Protein AF-A5L3F8-F1 (afdb_monomer)

Nearest PDB structures (foldseek):
  4pua-assembly1_A-2  TM=3.027E-01  e=3.011E+00  Streptococcus pneumoniae ATCC 700669

Structure (mmCIF, N/CA/C/O backbone):
data_AF-A5L3F8-F1
#
_entry.id   AF-A5L3F8-F1
#
loop_
_atom_site.group_PDB
_atom_site.id
_atom_site.type_symbol
_atom_site.label_atom_id
_atom_site.label_alt_id
_atom_site.label_comp_id
_atom_site.label_asym_id
_atom_site.label_entity_id
_atom_site.label_seq_id
_atom_site.pdbx_PDB_ins_code
_atom_site.Cartn_x
_atom_site.Cartn_y
_atom_site.Cartn_z
_atom_site.occupancy
_atom_site.B_iso_or_equiv
_atom_site.auth_seq_id
_atom_site.auth_comp_id
_atom_site.auth_asym_id
_atom_site.auth_atom_id
_atom_site.pdbx_PDB_model_num
ATOM 1 N N . MET A 1 1 ? 13.368 -22.269 -6.742 1.00 30.84 1 MET A N 1
ATOM 2 C CA . MET A 1 1 ? 14.386 -21.223 -6.541 1.00 30.84 1 MET A CA 1
ATOM 3 C C . MET A 1 1 ? 13.602 -19.929 -6.576 1.00 30.84 1 MET A C 1
ATOM 5 O O . MET A 1 1 ? 13.222 -19.490 -7.650 1.00 30.84 1 MET A O 1
ATOM 9 N N . ASP A 1 2 ? 13.155 -19.480 -5.406 1.00 38.16 2 ASP A N 1
ATOM 10 C CA . ASP A 1 2 ? 12.270 -18.321 -5.276 1.00 38.16 2 ASP A CA 1
ATOM 11 C C . ASP A 1 2 ? 13.132 -17.058 -5.245 1.00 38.16 2 ASP A C 1
ATOM 13 O O . ASP A 1 2 ? 13.697 -16.715 -4.211 1.00 38.16 2 ASP A O 1
ATOM 17 N N . GLU A 1 3 ? 13.271 -16.401 -6.396 1.00 33.34 3 GLU A N 1
ATOM 18 C CA . GLU A 1 3 ? 14.111 -15.208 -6.568 1.00 33.34 3 GLU A CA 1
ATOM 19 C C . GLU A 1 3 ? 13.289 -14.014 -7.078 1.00 33.34 3 GLU A C 1
ATOM 21 O O . GLU A 1 3 ? 13.680 -13.279 -7.975 1.00 33.34 3 GLU A O 1
ATOM 26 N N . TYR A 1 4 ? 12.111 -13.818 -6.487 1.00 36.59 4 TYR A N 1
ATOM 27 C CA . TYR A 1 4 ? 11.324 -12.593 -6.646 1.00 36.59 4 TYR A CA 1
ATOM 28 C C . TYR A 1 4 ? 11.075 -12.007 -5.264 1.00 36.59 4 TYR A C 1
ATOM 30 O O . TYR A 1 4 ? 9.957 -11.992 -4.748 1.00 36.59 4 TYR A O 1
ATOM 38 N N . LYS A 1 5 ? 12.175 -11.602 -4.624 1.00 38.41 5 LYS A N 1
ATOM 39 C CA . LYS A 1 5 ? 12.118 -10.726 -3.461 1.00 38.41 5 LYS A CA 1
ATOM 40 C C . LYS A 1 5 ? 11.636 -9.371 -3.980 1.00 38.41 5 LYS A C 1
ATOM 42 O O . LYS A 1 5 ? 12.117 -8.899 -5.004 1.00 38.41 5 LYS A O 1
ATOM 47 N N . TYR A 1 6 ? 10.596 -8.871 -3.336 1.00 45.62 6 TYR A N 1
ATOM 48 C CA . TYR A 1 6 ? 9.807 -7.707 -3.704 1.00 45.62 6 TYR A CA 1
ATOM 49 C C . TYR A 1 6 ? 10.674 -6.506 -4.117 1.00 45.62 6 TYR A C 1
ATOM 51 O O . TYR A 1 6 ? 11.788 -6.359 -3.621 1.00 45.62 6 TYR A O 1
ATOM 59 N N . LEU A 1 7 ? 10.142 -5.680 -5.031 1.00 49.41 7 LEU A N 1
ATOM 60 C CA . LEU A 1 7 ? 10.636 -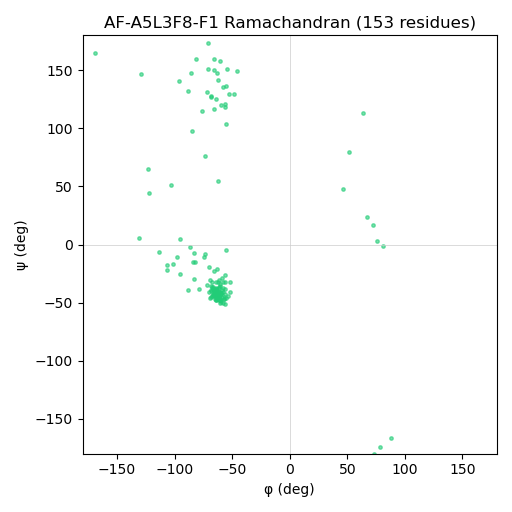4.350 -5.434 1.00 49.41 7 LEU A CA 1
ATOM 61 C C . LEU A 1 7 ? 10.599 -3.370 -4.247 1.00 49.41 7 LEU A C 1
ATOM 63 O O . LEU A 1 7 ? 9.956 -2.319 -4.295 1.00 49.41 7 LEU A O 1
ATOM 67 N N . ASP A 1 8 ? 11.236 -3.759 -3.153 1.00 55.25 8 ASP A N 1
ATOM 68 C CA . ASP A 1 8 ? 11.525 -2.889 -2.039 1.00 55.25 8 ASP A CA 1
ATOM 69 C C . ASP A 1 8 ? 12.559 -1.893 -2.557 1.00 55.25 8 ASP A C 1
ATOM 71 O O . ASP A 1 8 ? 13.573 -2.273 -3.149 1.00 55.25 8 ASP A O 1
ATOM 75 N N . ILE A 1 9 ? 12.264 -0.608 -2.389 1.00 55.66 9 ILE A N 1
ATOM 76 C CA . ILE A 1 9 ? 13.253 0.440 -2.602 1.00 55.66 9 ILE A CA 1
ATOM 77 C C . ILE A 1 9 ? 14.430 0.112 -1.691 1.00 55.66 9 ILE A C 1
ATOM 79 O O . ILE A 1 9 ? 14.266 0.016 -0.473 1.00 55.66 9 ILE A O 1
ATOM 83 N N . ASP A 1 10 ? 15.596 -0.124 -2.289 1.00 66.75 10 ASP A N 1
ATOM 84 C CA . ASP A 1 10 ? 16.787 -0.413 -1.507 1.00 66.75 10 ASP A CA 1
ATOM 85 C C . ASP A 1 10 ? 17.204 0.815 -0.682 1.00 66.75 10 ASP A C 1
ATOM 87 O O . ASP A 1 10 ? 16.811 1.953 -0.959 1.00 66.75 10 ASP A O 1
ATOM 91 N N . GLU A 1 11 ? 17.994 0.588 0.368 1.00 66.31 11 GLU A N 1
ATOM 92 C CA . GLU A 1 11 ? 18.409 1.657 1.281 1.00 66.31 11 GLU A CA 1
ATOM 93 C C . GLU A 1 11 ? 19.117 2.807 0.548 1.00 66.31 11 GLU A C 1
ATOM 95 O O . GLU A 1 11 ? 18.938 3.963 0.921 1.00 66.31 11 GLU A O 1
ATOM 100 N N . ASN A 1 12 ? 19.844 2.525 -0.539 1.00 69.69 12 ASN A N 1
ATOM 101 C CA . ASN A 1 12 ? 20.535 3.561 -1.305 1.00 69.69 12 ASN A CA 1
ATOM 102 C C . ASN A 1 12 ? 19.543 4.448 -2.063 1.00 69.69 12 ASN A C 1
ATOM 104 O O . ASN A 1 12 ? 19.706 5.664 -2.079 1.00 69.69 12 ASN A O 1
ATOM 108 N N 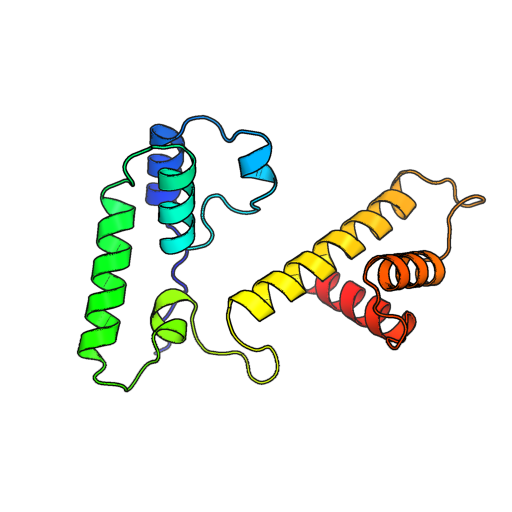. MET A 1 13 ? 18.500 3.865 -2.656 1.00 67.06 13 MET A N 1
ATOM 109 C CA . MET A 1 13 ? 17.444 4.613 -3.336 1.00 67.06 13 MET A CA 1
ATOM 110 C C . MET A 1 13 ? 16.626 5.449 -2.338 1.00 67.06 13 MET A C 1
ATOM 112 O O . MET A 1 13 ? 16.257 6.580 -2.654 1.00 67.06 13 MET A O 1
ATOM 116 N N . VAL A 1 14 ? 16.382 4.945 -1.118 1.00 67.94 14 VAL A N 1
ATOM 117 C CA . VAL A 1 14 ? 15.744 5.733 -0.045 1.00 67.94 14 VAL A CA 1
ATOM 118 C C . VAL A 1 14 ? 16.607 6.935 0.338 1.00 67.94 14 VAL A C 1
ATOM 120 O O . VAL A 1 14 ? 16.079 8.041 0.476 1.00 67.94 14 VAL A O 1
ATOM 123 N N . GLU A 1 15 ? 17.910 6.738 0.537 1.00 71.81 15 GLU A N 1
ATOM 124 C CA . GLU A 1 15 ? 18.816 7.826 0.912 1.00 71.81 15 GLU A CA 1
ATOM 125 C C . GLU A 1 15 ? 18.973 8.851 -0.217 1.00 71.81 15 GLU A C 1
ATOM 127 O O . GLU A 1 15 ? 18.832 10.046 0.033 1.00 71.81 15 GLU A O 1
ATOM 132 N N . GLU A 1 16 ? 19.128 8.413 -1.469 1.00 74.31 16 GLU A N 1
ATOM 133 C CA . GLU A 1 16 ? 19.167 9.314 -2.628 1.00 74.31 16 GLU A CA 1
ATOM 134 C C . GLU A 1 16 ? 17.865 10.118 -2.749 1.00 74.31 16 GLU A C 1
ATOM 136 O O . GLU A 1 16 ? 17.896 11.329 -2.969 1.00 74.31 16 GLU A O 1
ATOM 141 N N . LEU A 1 17 ? 16.709 9.476 -2.538 1.00 70.56 17 LEU A N 1
ATOM 142 C CA . LEU A 1 17 ? 15.424 10.167 -2.502 1.00 70.56 17 LEU A CA 1
ATOM 143 C C . LEU A 1 17 ? 15.400 11.229 -1.403 1.00 70.56 17 LEU A C 1
ATOM 145 O O . LEU A 1 17 ? 15.059 12.369 -1.704 1.00 70.56 17 LEU A O 1
ATOM 149 N N . LYS A 1 18 ? 15.789 10.895 -0.165 1.00 73.12 18 LYS A N 1
ATOM 150 C CA . LYS A 1 18 ? 15.828 11.839 0.970 1.00 73.12 18 LYS A CA 1
ATOM 151 C C . LYS A 1 18 ? 16.754 13.026 0.713 1.00 73.12 18 LYS A C 1
ATOM 153 O O . LYS A 1 18 ? 16.389 14.154 1.041 1.00 73.12 18 LYS A O 1
ATOM 158 N N . GLU A 1 19 ? 17.926 12.793 0.129 1.00 76.94 19 GLU A N 1
ATOM 159 C CA . GLU A 1 19 ? 18.849 13.862 -0.260 1.00 76.94 19 GLU A CA 1
ATOM 160 C C . GLU A 1 19 ? 18.244 14.761 -1.348 1.00 76.94 19 GLU A C 1
ATOM 162 O O . GLU A 1 19 ? 18.419 15.980 -1.310 1.00 76.94 19 GLU A O 1
ATOM 167 N N . HIS A 1 20 ? 17.488 14.180 -2.286 1.00 71.31 20 HIS A N 1
ATOM 168 C CA . HIS A 1 20 ? 16.939 14.890 -3.439 1.00 71.31 20 HIS A CA 1
ATOM 169 C C . HIS A 1 20 ? 15.685 15.726 -3.129 1.00 71.31 20 HIS A C 1
ATOM 171 O O . HIS A 1 20 ? 15.524 16.824 -3.664 1.00 71.31 20 HIS A O 1
ATOM 177 N N . ILE A 1 21 ? 14.791 15.220 -2.273 1.00 68.06 21 ILE A N 1
ATOM 178 C CA . ILE A 1 21 ? 13.524 15.882 -1.898 1.00 68.06 21 ILE A CA 1
ATOM 179 C C . ILE A 1 21 ? 13.603 16.646 -0.564 1.00 68.06 21 ILE A C 1
ATOM 181 O O . ILE A 1 21 ? 12.701 17.419 -0.242 1.00 68.06 21 ILE A O 1
ATOM 185 N N . GLY A 1 22 ? 14.676 16.461 0.212 1.00 65.62 22 GLY A N 1
ATOM 186 C CA . GLY A 1 22 ? 14.831 17.033 1.550 1.00 65.62 22 GLY A CA 1
ATOM 187 C C . GLY A 1 22 ? 14.047 16.282 2.639 1.00 65.62 22 GLY A C 1
ATOM 188 O O . GLY A 1 22 ? 13.465 15.222 2.411 1.00 65.62 22 GLY A O 1
ATOM 189 N N . TYR A 1 23 ? 14.044 16.820 3.869 1.00 54.91 23 TYR A N 1
ATOM 190 C CA . TYR A 1 23 ? 13.346 16.196 5.003 1.00 54.91 23 TYR A CA 1
ATOM 191 C C . TYR A 1 23 ? 11.849 16.012 4.708 1.00 54.91 23 TYR A C 1
ATOM 193 O O . TYR A 1 23 ? 11.203 16.958 4.248 1.00 54.91 23 TYR A O 1
ATOM 201 N N . PRO A 1 24 ? 11.264 14.843 5.036 1.00 55.41 24 PRO A N 1
ATOM 202 C CA . PRO A 1 24 ? 9.876 14.556 4.718 1.00 55.41 24 PRO A CA 1
ATOM 203 C C . PRO A 1 24 ? 8.953 15.579 5.382 1.00 55.41 24 PRO A C 1
ATOM 205 O O . PRO A 1 24 ? 8.916 15.710 6.611 1.00 55.41 24 PRO A O 1
ATOM 208 N N . THR A 1 25 ? 8.186 16.299 4.564 1.00 52.38 25 THR A N 1
ATOM 209 C CA . THR A 1 25 ? 7.091 17.146 5.048 1.00 52.38 25 THR A CA 1
ATOM 210 C C . THR A 1 25 ? 6.055 16.274 5.780 1.00 52.38 25 THR A C 1
AT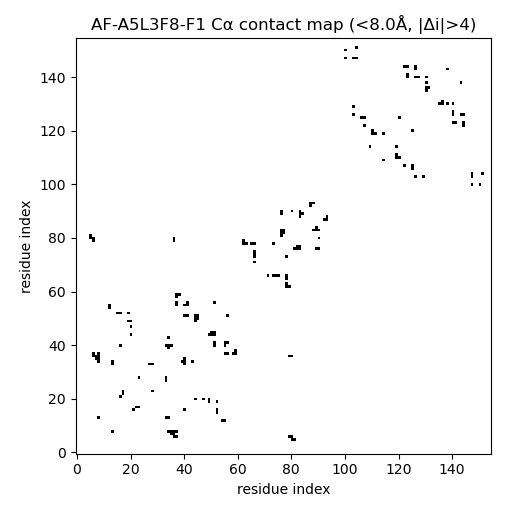OM 212 O O . THR A 1 25 ? 5.988 15.069 5.536 1.00 52.38 25 THR A O 1
ATOM 215 N N . PRO A 1 26 ? 5.206 16.820 6.672 1.00 44.53 26 PRO A N 1
ATOM 216 C CA . PRO A 1 26 ? 4.163 16.036 7.350 1.00 44.53 26 PRO A CA 1
ATOM 217 C C . PRO A 1 26 ? 3.280 15.225 6.383 1.00 44.53 26 PRO A C 1
ATOM 219 O O . PRO A 1 26 ? 2.918 14.091 6.679 1.00 44.53 26 PRO A O 1
ATOM 222 N N . ARG A 1 27 ? 3.055 15.755 5.173 1.00 43.47 27 ARG A N 1
ATOM 223 C CA . ARG A 1 27 ? 2.349 15.087 4.069 1.00 43.47 27 ARG A CA 1
ATOM 224 C C . ARG A 1 27 ? 3.050 13.809 3.577 1.00 43.47 27 ARG A C 1
ATOM 226 O O . ARG A 1 27 ? 2.387 12.858 3.188 1.00 43.47 27 ARG A O 1
ATOM 233 N N . MET A 1 28 ? 4.382 13.768 3.650 1.00 46.28 28 MET A N 1
ATOM 234 C CA . MET A 1 28 ? 5.230 12.620 3.289 1.00 46.28 28 MET A CA 1
ATOM 235 C C . MET A 1 28 ? 5.330 11.577 4.415 1.00 46.28 28 MET A C 1
ATOM 237 O O . MET A 1 28 ? 5.769 10.458 4.175 1.00 46.28 28 MET A O 1
ATOM 241 N N . LYS A 1 29 ? 4.928 11.923 5.649 1.00 46.09 29 LYS A N 1
ATOM 242 C CA . LYS A 1 29 ? 4.785 10.961 6.757 1.00 46.09 29 LYS A CA 1
ATOM 243 C C . LYS A 1 29 ? 3.446 10.221 6.722 1.00 46.09 29 LYS A C 1
ATOM 245 O O . LYS A 1 29 ? 3.384 9.080 7.167 1.00 46.09 29 LYS A O 1
ATOM 250 N N . GLU A 1 30 ? 2.393 10.848 6.192 1.00 40.88 30 GLU A N 1
ATOM 251 C CA . GLU A 1 30 ? 1.091 10.195 5.971 1.00 40.88 30 GLU A CA 1
ATOM 252 C C . GLU A 1 30 ? 1.158 9.146 4.849 1.00 40.88 30 GLU A C 1
ATOM 254 O O . GLU A 1 30 ? 0.496 8.107 4.922 1.00 40.88 30 GLU A O 1
ATOM 259 N N . SER A 1 31 ? 2.034 9.346 3.856 1.00 43.25 31 SER A N 1
ATOM 260 C CA . SER A 1 31 ? 2.509 8.274 2.980 1.00 43.25 31 SER A CA 1
ATOM 261 C C . SER A 1 31 ? 3.493 7.390 3.751 1.00 43.25 31 SER A C 1
ATOM 263 O O . SER A 1 31 ? 4.703 7.516 3.598 1.00 43.25 31 SER A O 1
ATOM 265 N N . GLY A 1 32 ? 2.978 6.532 4.634 1.00 43.72 32 GLY A N 1
ATOM 266 C CA . GLY A 1 32 ? 3.792 5.515 5.301 1.00 43.72 32 GLY A CA 1
ATOM 267 C C . GLY A 1 32 ? 4.650 4.762 4.276 1.00 43.72 32 GLY A C 1
ATOM 268 O O . GLY A 1 32 ? 4.118 4.316 3.257 1.00 43.72 32 GLY A O 1
ATOM 269 N N . ASP A 1 33 ? 5.947 4.669 4.577 1.00 52.50 33 ASP A N 1
ATOM 270 C CA . ASP A 1 33 ? 7.070 4.404 3.667 1.00 52.50 33 ASP A CA 1
ATOM 271 C C . ASP A 1 33 ? 7.281 5.489 2.612 1.00 52.50 33 ASP A C 1
ATOM 273 O O . ASP A 1 33 ? 6.487 5.648 1.682 1.00 52.50 33 ASP A O 1
ATOM 277 N N . ILE A 1 34 ? 8.414 6.195 2.714 1.00 47.25 34 ILE A N 1
ATOM 278 C CA . ILE A 1 34 ? 8.954 6.964 1.591 1.00 47.25 34 ILE A CA 1
ATOM 279 C C . ILE A 1 34 ? 9.097 5.974 0.437 1.00 47.25 34 ILE A C 1
ATOM 281 O O . ILE A 1 34 ? 9.972 5.118 0.441 1.00 47.25 34 ILE A O 1
ATOM 285 N N . ALA A 1 35 ? 8.159 6.084 -0.501 1.00 55.47 35 ALA A N 1
ATOM 286 C CA . ALA A 1 35 ? 8.059 5.299 -1.711 1.00 55.47 35 ALA A CA 1
ATOM 287 C C . ALA A 1 35 ? 8.109 3.769 -1.514 1.00 55.47 35 ALA A C 1
ATOM 289 O O . ALA A 1 35 ? 9.069 3.091 -1.829 1.00 55.47 35 ALA A O 1
ATOM 290 N N . SER A 1 36 ? 6.984 3.176 -1.119 1.00 67.12 36 SER A N 1
ATOM 291 C CA . SER A 1 36 ? 6.799 1.711 -1.044 1.00 67.12 36 SER A CA 1
ATOM 292 C C . SER A 1 36 ? 7.066 0.905 -2.342 1.00 67.12 36 SER A C 1
ATOM 294 O O . SER A 1 36 ? 6.875 -0.305 -2.345 1.00 67.12 36 SER A O 1
ATOM 296 N N . ASN A 1 37 ? 7.357 1.567 -3.469 1.00 79.38 37 ASN A N 1
ATOM 297 C CA . ASN A 1 37 ? 7.785 0.989 -4.751 1.00 79.38 37 ASN A CA 1
ATOM 298 C C . ASN A 1 37 ? 8.265 2.121 -5.698 1.00 79.38 37 ASN A C 1
ATOM 300 O O . ASN A 1 37 ? 7.916 3.288 -5.470 1.00 79.38 37 ASN A O 1
ATOM 304 N N . PRO A 1 38 ? 8.975 1.808 -6.801 1.00 85.88 38 PRO A N 1
ATOM 305 C CA . PRO A 1 38 ? 9.510 2.816 -7.724 1.00 85.88 38 PRO A CA 1
ATOM 306 C C . PRO A 1 38 ? 8.463 3.755 -8.349 1.00 85.88 38 PRO A C 1
ATOM 308 O O . PRO A 1 38 ? 8.746 4.929 -8.577 1.00 85.88 38 PRO A O 1
ATOM 311 N N . LEU A 1 39 ? 7.229 3.291 -8.589 1.00 89.19 39 LEU A N 1
ATOM 312 C CA . LEU A 1 39 ? 6.160 4.152 -9.119 1.00 89.19 39 LEU A CA 1
ATOM 313 C C . LEU A 1 39 ? 5.665 5.156 -8.071 1.00 89.19 39 LEU A C 1
ATOM 315 O O . LEU A 1 39 ? 5.361 6.297 -8.412 1.00 89.19 39 LEU A O 1
ATOM 319 N N . ALA A 1 40 ? 5.628 4.762 -6.796 1.00 83.81 40 ALA A N 1
ATOM 320 C CA . ALA A 1 40 ? 5.330 5.677 -5.698 1.00 83.81 40 ALA A CA 1
ATOM 321 C C . ALA A 1 40 ? 6.447 6.722 -5.509 1.00 83.81 40 ALA A C 1
ATOM 323 O O . ALA A 1 40 ? 6.137 7.881 -5.249 1.00 83.81 40 ALA A O 1
ATOM 324 N N . ALA A 1 41 ? 7.721 6.345 -5.695 1.00 84.50 41 ALA A N 1
ATOM 325 C CA . ALA A 1 41 ? 8.845 7.294 -5.703 1.00 84.50 41 ALA A CA 1
ATOM 326 C C . ALA A 1 41 ? 8.710 8.310 -6.834 1.00 84.50 41 ALA A C 1
ATOM 328 O O . ALA A 1 41 ? 8.814 9.512 -6.605 1.00 84.50 41 ALA A O 1
ATOM 329 N N . LEU A 1 42 ? 8.427 7.824 -8.045 1.00 90.06 42 LEU A N 1
ATOM 330 C CA . LEU A 1 42 ? 8.189 8.671 -9.206 1.00 90.06 42 LEU A CA 1
ATOM 331 C C . LEU A 1 42 ? 7.057 9.669 -8.938 1.00 90.06 42 LEU A C 1
ATOM 333 O O . LEU A 1 42 ? 7.245 10.867 -9.138 1.00 90.06 42 LEU A O 1
ATOM 337 N N . GLN A 1 43 ? 5.903 9.191 -8.463 1.00 86.75 43 GLN A N 1
ATOM 338 C CA . GLN A 1 43 ? 4.766 10.049 -8.133 1.00 86.75 43 GLN A CA 1
ATOM 339 C C . GLN A 1 43 ? 5.156 11.118 -7.109 1.00 86.75 43 GLN A C 1
ATOM 341 O O . GLN A 1 43 ? 4.870 12.292 -7.327 1.00 86.75 43 GLN A O 1
ATOM 346 N N . LEU A 1 44 ? 5.852 10.727 -6.039 1.00 83.00 44 LEU A N 1
ATOM 347 C CA . LEU A 1 44 ? 6.302 11.643 -4.997 1.00 83.00 44 LEU A CA 1
ATOM 348 C C . LEU A 1 44 ? 7.198 12.751 -5.567 1.00 83.00 44 LEU A C 1
ATOM 350 O O . LEU A 1 44 ? 6.941 13.928 -5.332 1.00 83.00 44 LEU A O 1
ATOM 354 N N . CYS A 1 45 ? 8.218 12.400 -6.354 1.00 84.94 45 CYS A N 1
ATOM 355 C CA . CYS A 1 45 ? 9.097 13.389 -6.980 1.00 84.94 45 CYS A CA 1
ATOM 356 C C . CYS A 1 45 ? 8.302 14.374 -7.846 1.00 84.94 45 CYS A C 1
ATOM 358 O O . CYS A 1 45 ? 8.466 15.585 -7.706 1.00 84.94 45 CYS A O 1
ATOM 360 N N . LEU A 1 46 ? 7.394 13.866 -8.685 1.00 86.88 46 LEU A N 1
ATOM 361 C CA . LEU A 1 46 ? 6.588 14.693 -9.583 1.00 86.88 46 LEU A CA 1
ATOM 362 C C . LEU A 1 46 ? 5.616 15.613 -8.831 1.00 86.88 46 LEU A C 1
ATOM 364 O O . LEU A 1 46 ? 5.466 16.770 -9.217 1.00 86.88 46 LEU A O 1
ATOM 368 N N . GLU A 1 47 ? 4.990 15.138 -7.752 1.00 83.50 47 GLU A N 1
ATOM 369 C CA . GLU A 1 47 ? 4.074 15.936 -6.923 1.00 83.50 47 GLU A CA 1
ATOM 370 C C . GLU A 1 47 ? 4.755 17.157 -6.298 1.00 83.50 47 GLU A C 1
ATOM 372 O O . GLU A 1 47 ? 4.136 18.213 -6.160 1.00 83.50 47 GLU A O 1
ATOM 377 N N . PHE A 1 48 ? 6.035 17.029 -5.955 1.00 81.12 48 PHE A N 1
ATOM 378 C CA . PHE A 1 48 ? 6.837 18.109 -5.386 1.00 81.12 48 PHE A CA 1
ATOM 379 C C . PHE A 1 48 ? 7.668 18.868 -6.438 1.00 81.12 48 PHE A C 1
ATOM 381 O O . PHE A 1 48 ? 8.430 19.766 -6.087 1.00 81.12 48 PHE A O 1
ATOM 388 N N . GLY A 1 49 ? 7.506 18.557 -7.731 1.00 81.38 49 GLY A N 1
ATOM 389 C CA . GLY A 1 49 ? 8.211 19.232 -8.826 1.00 81.38 49 GLY A CA 1
ATOM 390 C C . GLY A 1 49 ? 9.699 18.882 -8.932 1.00 81.38 49 GLY A C 1
ATOM 391 O O . GLY A 1 49 ? 10.452 19.601 -9.589 1.00 81.38 49 GLY A O 1
ATOM 392 N N . HIS A 1 50 ? 10.127 17.791 -8.298 1.00 83.50 50 HIS A N 1
ATOM 393 C CA . HIS A 1 50 ? 11.483 17.271 -8.403 1.00 83.50 50 HIS A CA 1
ATOM 394 C C . HIS A 1 50 ? 11.629 16.349 -9.610 1.00 83.50 50 HIS A C 1
ATOM 396 O O . HIS A 1 50 ? 10.718 15.608 -9.989 1.00 83.50 50 HIS A O 1
ATOM 402 N N . VAL A 1 51 ? 12.828 16.354 -10.186 1.00 86.75 51 VAL A N 1
ATOM 403 C CA . VAL A 1 51 ? 13.222 15.329 -11.150 1.00 86.75 51 VAL A CA 1
ATOM 404 C C . VAL A 1 51 ? 13.449 14.028 -10.372 1.00 86.75 51 VAL A C 1
ATOM 406 O O . VAL A 1 51 ? 14.136 14.053 -9.356 1.00 86.75 51 VAL A O 1
ATOM 409 N N . PRO A 1 52 ? 12.884 12.887 -10.794 1.00 88.00 52 PRO A N 1
ATOM 410 C CA . PRO A 1 52 ? 13.143 11.627 -10.114 1.00 88.00 52 PRO A CA 1
ATOM 411 C C . PRO A 1 52 ? 14.633 11.260 -10.183 1.00 88.00 52 PRO A C 1
ATOM 413 O O . PRO A 1 52 ? 15.244 11.444 -11.244 1.00 88.00 52 PRO A O 1
ATOM 416 N N . PRO A 1 53 ? 15.213 10.703 -9.107 1.00 88.94 53 PRO A N 1
ATOM 417 C CA . PRO A 1 53 ? 16.567 10.170 -9.143 1.00 88.94 53 PRO A CA 1
ATOM 418 C C . PRO A 1 53 ? 16.765 9.144 -10.264 1.00 88.94 53 PRO A C 1
ATOM 420 O O . PRO A 1 53 ? 15.835 8.428 -10.651 1.00 88.94 53 PRO A O 1
ATOM 423 N N . ALA A 1 54 ? 17.992 9.046 -10.782 1.00 90.44 54 ALA A N 1
ATOM 424 C CA . ALA A 1 54 ? 18.298 8.145 -11.894 1.00 90.44 54 ALA A CA 1
ATOM 425 C C . ALA A 1 54 ? 18.016 6.681 -11.529 1.00 90.44 54 ALA A C 1
ATOM 427 O O . ALA A 1 54 ? 17.525 5.927 -12.366 1.00 90.44 54 ALA A O 1
ATOM 428 N N . THR A 1 55 ? 18.258 6.299 -10.275 1.00 86.50 55 THR A N 1
ATOM 429 C CA . THR A 1 55 ? 17.931 4.973 -9.740 1.00 86.50 55 THR A CA 1
ATOM 430 C C . THR A 1 55 ? 16.448 4.642 -9.897 1.00 86.50 55 THR A C 1
ATOM 432 O O . THR A 1 55 ? 16.118 3.543 -10.338 1.00 86.50 55 THR A O 1
ATOM 435 N N . VAL A 1 56 ? 15.542 5.594 -9.626 1.00 87.88 56 VAL A N 1
ATOM 436 C CA . VAL A 1 56 ? 14.082 5.393 -9.738 1.00 87.88 56 VAL A CA 1
ATOM 437 C C . VAL A 1 56 ? 13.696 5.126 -11.184 1.00 87.88 56 VAL A C 1
ATOM 439 O O . VAL A 1 56 ? 12.948 4.193 -11.476 1.00 87.88 56 VAL A O 1
ATOM 442 N N . LEU A 1 57 ? 14.244 5.919 -12.102 1.00 93.00 57 LEU A N 1
ATOM 443 C CA . LEU A 1 57 ? 13.988 5.770 -13.531 1.00 93.00 57 LEU A CA 1
ATOM 444 C C . LEU A 1 57 ? 14.547 4.450 -14.076 1.00 93.00 57 LEU A C 1
ATOM 446 O O . LEU A 1 57 ? 13.864 3.771 -14.844 1.00 93.00 57 LEU A O 1
ATOM 450 N N . LEU A 1 58 ? 15.760 4.070 -13.663 1.00 92.94 58 LEU A N 1
ATOM 451 C CA . LEU A 1 58 ? 16.394 2.815 -14.064 1.00 92.94 58 LEU A CA 1
ATOM 452 C C . LEU A 1 58 ? 15.608 1.604 -13.560 1.00 92.94 58 LEU A C 1
ATOM 454 O O . LEU A 1 58 ? 15.402 0.670 -14.330 1.00 92.94 58 LEU A O 1
ATOM 458 N N . GLU A 1 59 ? 15.108 1.623 -12.325 1.00 92.19 59 GLU A N 1
ATOM 459 C CA . GLU A 1 59 ? 14.351 0.489 -11.789 1.00 92.19 59 GLU A CA 1
ATOM 460 C C . GLU A 1 59 ? 12.997 0.310 -12.485 1.00 92.19 59 GLU A C 1
ATOM 462 O O . GLU A 1 59 ? 12.601 -0.812 -12.815 1.00 92.19 59 GLU A O 1
ATOM 467 N N . ILE A 1 60 ? 12.313 1.414 -12.804 1.00 94.75 60 ILE A N 1
ATOM 468 C CA . ILE A 1 60 ? 11.087 1.378 -13.613 1.00 94.75 60 ILE A CA 1
ATOM 469 C C . ILE A 1 60 ? 11.386 0.812 -15.006 1.00 94.75 60 ILE A C 1
ATOM 471 O O . ILE A 1 60 ? 10.658 -0.064 -15.480 1.00 94.75 60 ILE A O 1
ATOM 475 N N . ALA A 1 61 ? 12.458 1.276 -15.653 1.00 96.50 61 ALA A N 1
ATOM 476 C CA . ALA A 1 61 ? 12.852 0.808 -16.979 1.00 96.50 61 ALA A CA 1
ATOM 477 C C . ALA A 1 61 ? 13.219 -0.685 -16.975 1.00 96.50 61 ALA A C 1
ATOM 479 O O . ALA A 1 61 ? 12.743 -1.434 -17.828 1.00 96.50 61 ALA A O 1
ATOM 480 N N . ASN A 1 62 ? 13.996 -1.135 -15.987 1.00 94.56 62 ASN A N 1
ATOM 481 C CA . ASN A 1 62 ? 14.381 -2.535 -15.816 1.00 94.56 62 ASN A CA 1
ATOM 482 C C . ASN A 1 62 ? 13.163 -3.430 -15.569 1.00 94.56 62 ASN A C 1
ATOM 484 O O . ASN A 1 62 ? 13.053 -4.509 -16.151 1.00 94.56 62 ASN A O 1
ATOM 488 N N . THR A 1 63 ? 12.230 -2.984 -14.727 1.00 94.00 63 THR A N 1
ATOM 489 C CA . THR A 1 63 ? 10.991 -3.719 -14.440 1.00 94.00 63 THR A CA 1
ATOM 490 C C . THR A 1 63 ? 10.118 -3.834 -15.687 1.00 94.00 63 THR A C 1
ATOM 492 O O . THR A 1 63 ? 9.605 -4.911 -15.991 1.00 94.00 63 THR A O 1
ATOM 495 N N . TYR A 1 64 ? 9.998 -2.750 -16.456 1.00 96.12 64 TYR A N 1
ATOM 496 C CA . TYR A 1 64 ? 9.262 -2.760 -17.716 1.00 96.12 64 TYR A CA 1
ATOM 497 C C . TYR A 1 64 ? 9.918 -3.663 -18.770 1.00 96.12 64 TYR A C 1
ATOM 499 O O . TYR A 1 64 ? 9.214 -4.408 -19.448 1.00 96.12 64 TYR A O 1
ATOM 507 N N . ALA A 1 65 ? 11.250 -3.660 -18.878 1.00 96.50 65 ALA A N 1
ATOM 508 C CA . ALA A 1 65 ? 11.976 -4.552 -19.781 1.00 96.50 65 ALA A CA 1
ATOM 509 C C . ALA A 1 65 ? 11.715 -6.028 -19.443 1.00 96.50 65 ALA A C 1
ATOM 511 O O . ALA A 1 65 ? 11.312 -6.786 -20.319 1.00 96.50 65 ALA A O 1
ATOM 512 N N . LYS A 1 66 ? 11.807 -6.410 -18.160 1.00 93.94 66 LYS A N 1
ATOM 513 C CA . LYS A 1 66 ? 11.473 -7.771 -17.695 1.00 93.94 66 LYS A CA 1
ATOM 514 C C . LYS A 1 66 ? 10.033 -8.165 -18.028 1.00 93.94 66 LYS A C 1
ATOM 516 O O . LYS A 1 66 ? 9.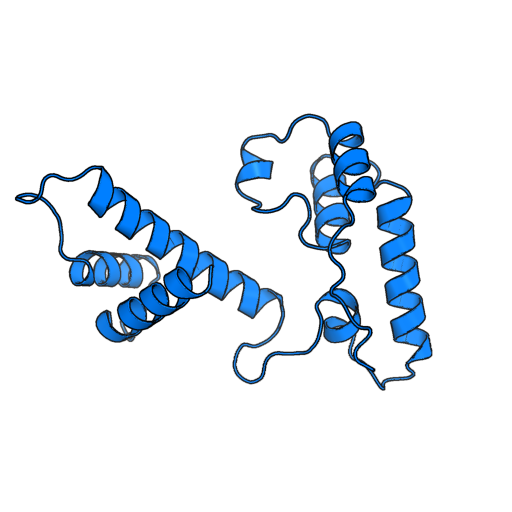787 -9.298 -18.429 1.00 93.94 66 LYS A O 1
ATOM 521 N N . TYR A 1 67 ? 9.086 -7.239 -17.868 1.00 96.06 67 TYR A N 1
ATOM 522 C CA . TYR A 1 67 ? 7.691 -7.456 -18.254 1.00 96.06 67 TYR A CA 1
ATOM 523 C C . TYR A 1 67 ? 7.542 -7.722 -19.759 1.00 96.06 67 TYR A C 1
ATOM 525 O O . TYR A 1 67 ? 6.822 -8.641 -20.144 1.00 96.06 67 TYR A O 1
ATOM 533 N N . MET A 1 68 ? 8.235 -6.952 -20.604 1.00 97.56 68 MET A N 1
ATOM 534 C CA . MET A 1 68 ? 8.215 -7.147 -22.056 1.00 97.56 68 MET A CA 1
ATOM 535 C C . MET A 1 68 ? 8.874 -8.472 -22.465 1.00 97.56 68 MET A C 1
ATOM 537 O O . MET A 1 68 ? 8.315 -9.196 -23.286 1.00 97.56 68 MET A O 1
ATOM 541 N N . ASP A 1 69 ? 10.006 -8.824 -21.852 1.00 97.25 69 ASP A N 1
ATOM 542 C CA . ASP A 1 69 ? 10.731 -10.077 -22.106 1.00 97.25 69 ASP A CA 1
ATOM 543 C C . ASP A 1 69 ? 9.939 -11.320 -21.671 1.00 97.25 69 ASP A C 1
ATOM 545 O O . ASP A 1 69 ? 10.166 -12.419 -22.178 1.00 97.25 69 ASP A O 1
ATOM 549 N N . ALA A 1 70 ? 8.995 -11.160 -20.740 1.00 95.00 70 ALA A N 1
ATOM 550 C CA . ALA A 1 70 ? 8.130 -12.238 -20.281 1.00 95.00 70 ALA A CA 1
ATOM 551 C C . ALA A 1 70 ? 7.041 -12.633 -21.298 1.00 95.00 70 ALA A C 1
ATOM 553 O O . ALA A 1 70 ? 6.349 -13.617 -21.054 1.00 95.00 70 ALA A O 1
ATOM 554 N N . ASP A 1 71 ? 6.858 -11.892 -22.397 1.00 94.62 71 ASP A N 1
ATOM 555 C CA . ASP A 1 71 ? 5.961 -12.230 -23.520 1.00 94.62 71 ASP A CA 1
ATOM 556 C C . ASP A 1 71 ? 4.555 -12.707 -23.086 1.00 94.62 71 ASP A C 1
ATOM 558 O O . ASP A 1 71 ? 4.041 -13.750 -23.489 1.00 94.62 71 ASP A O 1
ATOM 562 N N . GLY A 1 72 ? 3.937 -11.959 -22.165 1.00 93.06 72 GLY A N 1
ATOM 563 C CA . GLY A 1 72 ? 2.601 -12.256 -21.631 1.00 93.06 72 GLY A CA 1
ATOM 564 C C . GLY A 1 72 ? 2.551 -13.312 -20.520 1.00 93.06 72 GLY A C 1
ATOM 565 O O . GLY A 1 72 ? 1.476 -13.550 -19.966 1.00 93.06 72 GLY A O 1
ATOM 566 N N . ALA A 1 73 ? 3.684 -13.907 -20.132 1.00 94.31 73 ALA A N 1
ATOM 567 C CA . ALA A 1 73 ? 3.763 -14.839 -19.004 1.00 94.31 73 ALA A CA 1
ATOM 568 C C . ALA A 1 73 ? 3.571 -14.161 -17.637 1.00 94.31 73 ALA A C 1
ATOM 570 O O . ALA A 1 73 ? 3.239 -14.840 -16.665 1.00 94.31 73 ALA A O 1
ATOM 571 N N . MET A 1 74 ? 3.756 -12.839 -17.553 1.00 92.94 74 MET A N 1
ATOM 572 C CA . MET A 1 74 ? 3.489 -12.051 -16.350 1.00 92.94 74 MET A CA 1
ATOM 573 C C . MET A 1 74 ? 2.621 -10.834 -16.664 1.00 92.94 74 MET A C 1
ATOM 575 O O . MET A 1 74 ? 2.725 -10.230 -17.731 1.00 92.94 74 MET A O 1
ATOM 579 N N . SER A 1 75 ? 1.768 -10.450 -15.716 1.00 93.19 75 SER A N 1
ATOM 580 C CA . SER A 1 75 ? 0.989 -9.211 -15.828 1.00 93.19 75 SER A CA 1
ATOM 581 C C . SER A 1 75 ? 1.811 -7.984 -15.424 1.00 93.19 75 SER A C 1
ATOM 583 O O . SER A 1 75 ? 2.763 -8.093 -14.654 1.00 93.19 75 SER A O 1
ATOM 585 N N . LEU A 1 76 ? 1.395 -6.794 -15.870 1.00 91.19 76 LEU A N 1
ATOM 586 C CA . LEU A 1 76 ? 2.015 -5.537 -15.436 1.00 91.19 76 LEU A CA 1
ATOM 587 C C . LEU A 1 76 ? 1.879 -5.328 -13.919 1.00 91.19 76 LEU A C 1
ATOM 589 O O . LEU A 1 76 ? 2.804 -4.853 -13.267 1.00 91.19 76 LEU A O 1
ATOM 593 N N . GLU A 1 77 ? 0.737 -5.719 -13.344 1.00 90.69 77 GLU A N 1
ATOM 594 C CA . GLU A 1 77 ? 0.563 -5.679 -11.893 1.00 90.69 77 GLU A CA 1
ATOM 595 C C . GLU A 1 77 ? 1.563 -6.600 -11.190 1.00 90.69 77 GLU A C 1
ATOM 597 O O . GLU A 1 77 ? 2.163 -6.201 -10.197 1.00 90.69 77 GLU A O 1
ATOM 602 N N . GLU A 1 78 ? 1.777 -7.803 -11.721 1.00 90.38 78 GLU A N 1
ATOM 603 C CA . GLU A 1 78 ? 2.758 -8.738 -11.177 1.00 90.38 78 GLU A CA 1
ATOM 604 C C . GLU A 1 78 ? 4.187 -8.213 -11.282 1.00 90.38 78 GLU A C 1
ATOM 606 O O . GLU A 1 78 ? 4.953 -8.373 -10.334 1.00 90.38 78 GLU A O 1
ATOM 611 N N . ALA A 1 79 ? 4.519 -7.538 -12.382 1.00 91.12 79 ALA A N 1
ATOM 612 C CA . ALA A 1 79 ? 5.832 -6.943 -12.581 1.00 91.12 79 ALA A CA 1
ATOM 613 C C . ALA A 1 79 ? 6.138 -5.847 -11.551 1.00 91.12 79 ALA A C 1
ATOM 615 O O . ALA A 1 79 ? 7.214 -5.863 -10.970 1.00 91.12 79 ALA A O 1
ATOM 616 N N . PHE A 1 80 ? 5.198 -4.932 -11.288 1.00 89.00 80 PHE A N 1
ATOM 617 C CA . PHE A 1 80 ? 5.441 -3.765 -10.423 1.00 89.00 80 PHE A CA 1
ATOM 618 C C . PHE A 1 80 ? 5.025 -3.948 -8.958 1.00 89.00 80 PHE A C 1
ATOM 620 O O . PHE A 1 80 ? 5.554 -3.274 -8.077 1.00 89.00 80 PHE A O 1
ATOM 627 N N . PHE A 1 81 ? 4.063 -4.827 -8.679 1.00 86.56 81 PHE A N 1
ATOM 628 C CA . PHE A 1 81 ? 3.431 -4.956 -7.359 1.00 86.56 81 PHE A CA 1
ATOM 629 C C . PHE A 1 81 ? 3.370 -6.401 -6.851 1.00 86.56 81 PHE A C 1
ATOM 631 O O . PHE A 1 81 ? 2.752 -6.668 -5.811 1.00 86.56 81 PHE A O 1
ATOM 638 N N . GLY A 1 82 ? 3.990 -7.332 -7.580 1.00 85.06 82 GLY A N 1
ATOM 639 C CA . GLY A 1 82 ? 3.991 -8.753 -7.271 1.00 85.06 82 GLY A CA 1
ATOM 640 C C . GLY A 1 82 ? 2.656 -9.446 -7.553 1.00 85.06 82 GLY A C 1
ATOM 641 O O . GLY A 1 82 ? 1.674 -8.855 -8.005 1.00 85.06 82 GLY A O 1
ATOM 642 N N . LYS A 1 83 ? 2.621 -10.752 -7.277 1.00 83.12 83 LYS A N 1
ATOM 643 C CA . LYS A 1 83 ? 1.485 -11.620 -7.612 1.00 83.12 83 LYS A CA 1
ATOM 644 C C . LYS A 1 83 ? 0.164 -11.115 -7.034 1.00 83.12 83 LYS A C 1
ATOM 646 O O . LYS A 1 83 ? 0.055 -10.779 -5.854 1.00 83.12 83 LYS A O 1
ATOM 651 N N . LEU A 1 84 ? -0.871 -11.176 -7.867 1.00 78.75 84 LEU A N 1
ATOM 652 C CA . LEU A 1 84 ? -2.253 -10.937 -7.467 1.00 78.75 84 LEU A CA 1
ATOM 653 C C . LEU A 1 84 ? -2.656 -11.878 -6.324 1.00 78.75 84 LEU A C 1
ATOM 655 O O . LEU A 1 84 ? -2.669 -13.104 -6.464 1.00 78.75 84 LEU A O 1
ATOM 659 N N . ALA A 1 85 ? -3.046 -11.297 -5.191 1.00 73.88 85 ALA A N 1
ATOM 660 C CA . ALA A 1 85 ? -3.632 -12.054 -4.096 1.00 73.88 85 ALA A CA 1
ATOM 661 C C . ALA A 1 85 ? -5.089 -12.403 -4.438 1.00 73.88 85 ALA A C 1
ATOM 663 O O . ALA A 1 85 ? -5.949 -11.520 -4.551 1.00 73.88 85 ALA A O 1
ATOM 664 N N . LYS A 1 86 ? -5.379 -13.703 -4.590 1.00 76.88 86 LYS A N 1
ATOM 665 C CA . LYS A 1 86 ? -6.737 -14.193 -4.875 1.00 76.88 86 LYS A CA 1
ATOM 666 C C . LYS A 1 86 ? -7.734 -13.648 -3.846 1.00 76.88 86 LYS A C 1
ATOM 668 O O . LYS A 1 86 ? -7.511 -13.753 -2.643 1.00 76.88 86 LYS A O 1
ATOM 673 N N . GLY A 1 87 ? -8.836 -13.075 -4.332 1.00 77.12 87 GLY A N 1
ATOM 674 C CA . GLY A 1 87 ? -9.925 -12.554 -3.498 1.00 77.12 87 GLY A CA 1
ATOM 675 C C . GLY A 1 87 ? -9.655 -11.214 -2.799 1.00 77.12 87 GLY A C 1
ATOM 676 O O . GLY A 1 87 ? -10.513 -10.761 -2.049 1.00 77.12 87 GLY A O 1
ATOM 677 N N . VAL A 1 88 ? -8.501 -10.570 -3.021 1.00 76.25 88 VAL A N 1
ATOM 678 C CA . VAL A 1 88 ? -8.197 -9.233 -2.459 1.00 76.25 88 VAL A CA 1
ATOM 679 C C . VAL A 1 88 ? -8.250 -8.132 -3.525 1.00 76.25 88 VAL A C 1
ATOM 681 O O . VAL A 1 88 ? -8.471 -6.972 -3.193 1.00 76.25 88 VAL A O 1
ATOM 684 N N . GLY A 1 89 ? -8.105 -8.498 -4.801 1.00 83.31 89 GLY A N 1
ATOM 685 C CA . GLY A 1 89 ? -8.085 -7.559 -5.921 1.00 83.31 89 GLY A CA 1
ATOM 686 C C . GLY A 1 89 ? -6.684 -7.020 -6.220 1.00 83.31 89 GLY A C 1
ATOM 687 O O . GLY A 1 89 ? -5.674 -7.564 -5.755 1.00 83.31 89 GLY A O 1
ATOM 688 N N . ASN A 1 90 ? -6.640 -5.957 -7.024 1.00 89.00 90 ASN A N 1
ATOM 689 C CA . ASN A 1 90 ? -5.394 -5.349 -7.483 1.00 89.00 90 ASN A CA 1
ATOM 690 C C . ASN A 1 90 ? -4.640 -4.605 -6.360 1.00 89.00 90 ASN A C 1
ATOM 692 O O . ASN A 1 90 ? -5.151 -4.452 -5.248 1.00 89.00 90 ASN A O 1
ATOM 696 N N . TYR A 1 91 ? -3.421 -4.128 -6.630 1.00 86.25 91 TYR A N 1
ATOM 697 C CA . TYR A 1 91 ? -2.602 -3.400 -5.650 1.00 86.25 91 TYR A CA 1
ATOM 698 C C . TYR A 1 91 ? -3.350 -2.229 -4.995 1.00 86.25 91 TYR A C 1
ATOM 700 O O . TYR A 1 91 ? -3.278 -2.065 -3.778 1.00 86.25 91 TYR A O 1
ATOM 708 N N . SER A 1 92 ? -4.128 -1.469 -5.771 1.00 85.06 92 SER A N 1
ATOM 709 C CA . SER A 1 92 ? -4.944 -0.364 -5.252 1.00 85.06 92 SER A CA 1
ATOM 710 C C . SER A 1 92 ? -5.977 -0.852 -4.228 1.00 85.06 92 SER A C 1
ATOM 712 O O . SER A 1 92 ? -6.030 -0.329 -3.115 1.00 85.06 92 SER A O 1
ATOM 714 N N . ALA A 1 93 ? -6.715 -1.923 -4.537 1.00 86.69 93 ALA A N 1
ATOM 715 C CA . ALA A 1 93 ? -7.670 -2.530 -3.609 1.00 86.69 93 ALA A CA 1
ATOM 716 C C . ALA A 1 93 ? -6.987 -3.074 -2.340 1.00 86.69 93 ALA A C 1
ATOM 718 O O . ALA A 1 93 ? -7.486 -2.882 -1.227 1.00 86.69 93 ALA A O 1
ATOM 719 N N . ARG A 1 94 ? -5.808 -3.703 -2.481 1.00 84.94 94 ARG A N 1
ATOM 720 C CA . ARG A 1 94 ? -5.001 -4.168 -1.338 1.00 84.94 94 ARG A CA 1
ATOM 721 C C . ARG A 1 94 ? -4.574 -3.004 -0.442 1.00 84.94 94 ARG A C 1
ATOM 723 O O . ARG A 1 94 ? -4.709 -3.100 0.779 1.00 84.94 94 ARG A O 1
ATOM 730 N N . ARG A 1 95 ? -4.087 -1.911 -1.038 1.00 83.00 95 ARG A N 1
ATOM 731 C CA . ARG A 1 95 ? -3.633 -0.711 -0.324 1.00 83.00 95 ARG A CA 1
ATOM 732 C C . ARG A 1 95 ? -4.786 -0.029 0.406 1.00 83.00 95 ARG A C 1
ATOM 734 O O . ARG A 1 95 ? -4.649 0.228 1.597 1.00 83.00 95 ARG A O 1
ATOM 741 N N . ALA A 1 96 ? -5.924 0.168 -0.260 1.00 84.81 96 ALA A N 1
ATOM 742 C CA . ALA A 1 96 ? -7.121 0.753 0.345 1.00 84.81 96 ALA A CA 1
ATOM 743 C C . ALA A 1 96 ? -7.590 -0.053 1.565 1.00 84.81 96 ALA A C 1
ATOM 745 O O . ALA A 1 96 ? -7.821 0.509 2.631 1.00 84.81 96 ALA A O 1
ATOM 746 N N . LYS A 1 97 ? -7.634 -1.387 1.450 1.00 84.56 97 LYS A N 1
ATOM 747 C CA . LYS A 1 97 ? -8.011 -2.267 2.563 1.00 84.56 97 LYS A CA 1
ATOM 748 C C . LYS A 1 97 ? -7.021 -2.207 3.727 1.00 84.56 97 LYS A C 1
ATOM 750 O O . LYS A 1 97 ? -7.437 -2.235 4.878 1.00 84.56 97 LYS A O 1
ATOM 755 N N . SER A 1 98 ? -5.719 -2.158 3.445 1.00 83.88 98 SER A N 1
ATOM 756 C CA . SER A 1 98 ? -4.690 -2.026 4.485 1.00 83.88 98 SER A CA 1
ATOM 757 C C . SER A 1 98 ? -4.801 -0.682 5.209 1.00 83.88 98 SER A C 1
ATOM 759 O O . SER A 1 98 ? -4.762 -0.634 6.435 1.00 83.88 98 SER A O 1
ATOM 761 N N . GLN A 1 99 ? -5.006 0.402 4.459 1.00 85.44 99 GLN A N 1
ATOM 762 C CA . GLN A 1 99 ? -5.169 1.744 5.007 1.00 85.44 99 GLN A CA 1
ATOM 763 C C . GLN A 1 99 ? -6.436 1.867 5.863 1.00 85.44 99 GLN A C 1
ATOM 765 O O . GLN A 1 99 ? -6.353 2.392 6.967 1.00 85.44 99 GLN A O 1
ATOM 770 N N . ASP A 1 100 ? -7.564 1.315 5.409 1.00 87.62 100 ASP A N 1
ATOM 771 C CA . ASP A 1 100 ? -8.814 1.228 6.181 1.00 87.62 100 ASP A CA 1
ATOM 772 C C . ASP A 1 100 ? -8.591 0.528 7.533 1.00 87.62 100 ASP A C 1
ATOM 774 O O . ASP A 1 100 ? -8.978 1.036 8.582 1.00 87.62 100 ASP A O 1
ATOM 778 N N . MET A 1 101 ? -7.876 -0.605 7.533 1.00 88.25 101 MET A N 1
ATOM 779 C CA . MET A 1 101 ? -7.548 -1.316 8.774 1.00 88.25 101 MET A CA 1
ATOM 780 C C . MET A 1 101 ? -6.602 -0.521 9.679 1.00 88.25 101 MET A C 1
ATOM 782 O O . MET A 1 101 ? -6.792 -0.549 10.889 1.00 88.25 101 MET A O 1
ATOM 786 N N . ARG A 1 102 ? -5.609 0.190 9.124 1.00 87.88 102 ARG A N 1
ATOM 787 C CA . ARG A 1 102 ? -4.685 1.040 9.900 1.00 87.88 102 ARG A CA 1
ATOM 788 C C . ARG A 1 102 ? -5.396 2.224 10.554 1.00 87.88 102 ARG A C 1
ATOM 790 O O . ARG A 1 102 ? -5.085 2.551 11.692 1.00 87.88 102 ARG A O 1
ATOM 797 N N . LEU A 1 103 ? -6.332 2.863 9.851 1.00 89.25 103 LEU A N 1
ATOM 798 C CA . LEU A 1 103 ? -7.104 3.985 10.394 1.00 89.25 103 LEU A CA 1
ATOM 799 C C . LEU A 1 103 ? -7.978 3.537 11.564 1.00 89.25 103 LEU A C 1
ATOM 801 O O . LEU A 1 103 ? -7.930 4.141 12.633 1.00 89.25 103 LEU A O 1
ATOM 805 N N . LEU A 1 104 ? -8.707 2.435 11.388 1.00 91.88 104 LEU A N 1
ATOM 806 C CA . LEU A 1 104 ? -9.525 1.867 12.454 1.00 91.88 104 LEU A CA 1
ATOM 807 C C . LEU A 1 104 ? -8.672 1.381 13.638 1.00 91.88 104 LEU A C 1
ATOM 809 O O . LEU A 1 104 ? -9.029 1.576 14.797 1.00 91.88 104 LEU A O 1
ATOM 813 N N . ASP A 1 105 ? -7.518 0.774 13.360 1.00 92.25 105 ASP A N 1
ATOM 814 C CA . ASP A 1 105 ? -6.562 0.362 14.385 1.00 92.25 105 ASP A CA 1
ATOM 815 C C . ASP A 1 105 ? -6.039 1.542 15.220 1.00 92.25 105 ASP A C 1
ATOM 817 O O . ASP A 1 105 ? -5.960 1.454 16.451 1.00 92.25 105 ASP A O 1
ATOM 821 N N . LEU A 1 106 ? -5.718 2.655 14.557 1.00 90.06 106 LEU A N 1
ATOM 822 C CA . LEU A 1 106 ? -5.290 3.889 15.205 1.00 90.06 106 LEU A CA 1
ATOM 823 C C . LEU A 1 106 ? -6.392 4.450 16.105 1.00 90.06 106 LEU A C 1
ATOM 825 O O . LEU A 1 106 ? -6.111 4.806 17.244 1.00 90.06 106 LEU A O 1
ATOM 829 N N . GLU A 1 107 ? -7.636 4.496 15.633 1.00 92.00 107 GLU A N 1
ATOM 830 C CA . GLU A 1 107 ? -8.762 5.011 16.417 1.00 92.00 107 GLU A CA 1
ATOM 831 C C . GLU A 1 107 ? -9.017 4.179 17.679 1.00 92.00 107 GLU A C 1
ATOM 833 O O . GLU A 1 107 ? -9.131 4.730 18.775 1.00 92.00 107 GLU A O 1
ATOM 838 N N . LEU A 1 108 ? -8.987 2.848 17.556 1.00 91.50 108 LEU A N 1
ATOM 839 C CA . LEU A 1 108 ? -9.059 1.944 18.706 1.00 91.50 108 LEU A CA 1
ATOM 840 C C . LEU A 1 108 ? -7.892 2.166 19.679 1.00 91.50 108 LEU A C 1
ATOM 842 O O . LEU A 1 108 ? -8.083 2.155 20.892 1.00 91.50 108 LEU A O 1
ATOM 846 N N . SER A 1 109 ? -6.682 2.373 19.156 1.00 90.38 109 SER A N 1
ATOM 847 C CA . SER A 1 109 ? -5.487 2.613 19.975 1.00 90.38 109 SER A CA 1
ATOM 848 C C . SER A 1 109 ? -5.538 3.964 20.694 1.00 90.38 109 SER A C 1
ATOM 850 O O . SER A 1 109 ? -5.093 4.064 21.836 1.00 90.38 109 SER A O 1
ATOM 852 N N . ILE A 1 110 ? -6.101 4.996 20.058 1.00 90.31 110 ILE A N 1
ATOM 853 C CA . ILE A 1 110 ? -6.318 6.312 20.667 1.00 90.31 110 ILE A CA 1
ATOM 854 C C . ILE A 1 110 ? -7.301 6.185 21.831 1.00 90.31 110 ILE A C 1
ATOM 856 O O . ILE A 1 110 ? -6.990 6.646 22.927 1.00 90.31 110 ILE A O 1
ATOM 860 N N . GLU A 1 111 ? -8.434 5.506 21.645 1.00 90.69 111 GLU A N 1
ATOM 861 C CA . GLU A 1 111 ? -9.380 5.283 22.745 1.00 90.69 111 GLU A CA 1
ATOM 862 C C . GLU A 1 111 ? -8.709 4.531 23.911 1.00 90.69 111 GLU A C 1
ATOM 864 O O . GLU A 1 111 ? -8.824 4.904 25.081 1.00 90.69 111 GLU A O 1
ATOM 869 N N . GLU A 1 1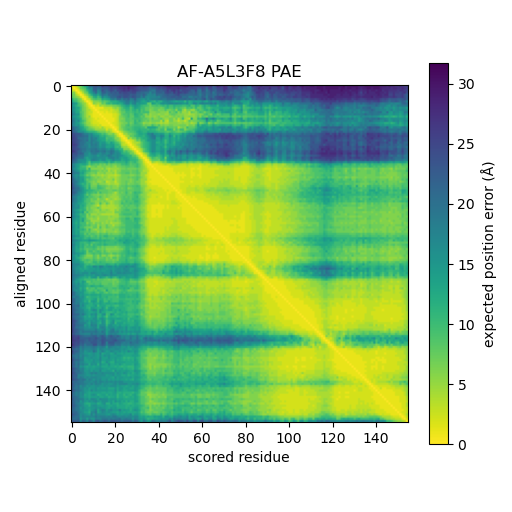12 ? -7.952 3.476 23.602 1.00 88.00 112 GLU A N 1
ATOM 870 C CA . GLU A 1 112 ? -7.257 2.666 24.604 1.00 88.00 112 GLU A CA 1
ATOM 871 C C . GLU A 1 112 ? -6.177 3.444 25.371 1.00 88.00 112 GLU A C 1
ATOM 873 O O . GLU A 1 112 ? -5.943 3.148 26.550 1.00 88.00 112 GLU A O 1
ATOM 878 N N . ALA A 1 113 ? -5.523 4.413 24.730 1.00 88.06 113 ALA A N 1
ATOM 879 C CA . ALA A 1 113 ? -4.432 5.188 25.311 1.00 88.06 113 ALA A CA 1
ATOM 880 C C . ALA A 1 113 ? -4.911 6.436 26.065 1.00 88.06 113 ALA A C 1
ATOM 882 O O . ALA A 1 113 ? -4.351 6.757 27.113 1.00 88.06 113 ALA A O 1
ATOM 883 N N . PHE A 1 114 ? -5.925 7.131 25.548 1.00 87.44 114 PHE A N 1
ATOM 884 C CA . PHE A 1 114 ? -6.294 8.470 26.011 1.00 87.44 114 PHE A CA 1
ATOM 885 C C . PHE A 1 114 ? -7.582 8.521 26.840 1.00 87.44 114 PHE A C 1
ATOM 887 O O . PHE A 1 114 ? -7.766 9.489 27.573 1.00 87.44 114 PHE A O 1
ATOM 894 N N . CYS A 1 115 ? -8.442 7.497 26.793 1.00 84.38 115 CYS A N 1
ATOM 895 C CA . CYS A 1 115 ? -9.680 7.476 27.577 1.00 84.38 115 CYS A CA 1
ATOM 896 C C . CYS A 1 115 ? -9.512 6.6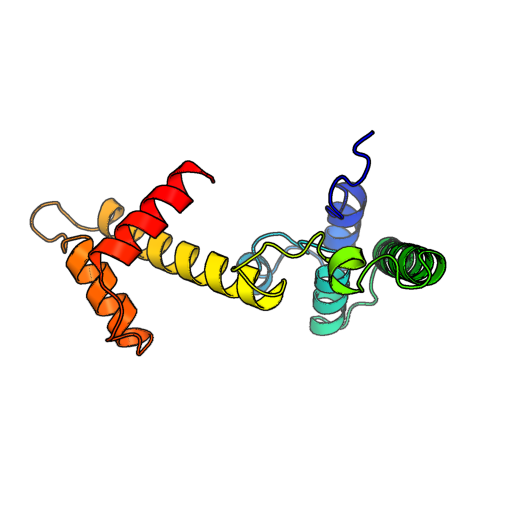96 28.891 1.00 84.38 115 CYS A C 1
ATOM 898 O O . CYS A 1 115 ? -8.884 5.626 28.947 1.00 84.38 115 CYS A O 1
ATOM 900 N N . GLU A 1 116 ? -10.111 7.197 29.971 1.00 82.56 116 GLU A N 1
ATOM 901 C CA . GLU A 1 116 ? -10.154 6.494 31.253 1.00 82.56 116 GLU A CA 1
ATOM 902 C C . GLU A 1 116 ? -11.086 5.278 31.189 1.00 82.56 116 GLU A C 1
ATOM 904 O O . GLU A 1 116 ? -12.064 5.260 30.448 1.00 82.56 116 GLU A O 1
ATOM 909 N N . LYS A 1 117 ? -10.820 4.231 31.983 1.00 73.62 117 LYS A N 1
ATOM 910 C CA . LYS A 1 117 ? -11.583 2.966 31.912 1.00 73.62 117 LYS A CA 1
ATOM 911 C C . LYS A 1 117 ? -13.099 3.119 32.109 1.00 73.62 117 LYS A C 1
ATOM 913 O O . LYS A 1 117 ? -13.827 2.255 31.636 1.00 73.62 117 LYS A O 1
ATOM 918 N N . GLY A 1 118 ? -13.554 4.155 32.816 1.00 73.06 118 GLY A N 1
ATOM 919 C CA . GLY A 1 118 ? -14.979 4.437 33.024 1.00 73.06 118 GLY A CA 1
ATOM 920 C C . GLY A 1 118 ? -15.648 5.213 31.885 1.00 73.06 118 GLY A C 1
ATOM 921 O O . GLY A 1 118 ? -16.870 5.231 31.820 1.00 73.06 118 GLY A O 1
ATOM 922 N N . GLU A 1 119 ? -14.859 5.820 30.997 1.00 78.31 119 GLU A N 1
ATOM 923 C CA . GLU A 1 119 ? -15.325 6.674 29.894 1.00 78.31 119 GLU A CA 1
ATOM 924 C C . GLU A 1 119 ? -15.041 6.063 28.513 1.00 78.31 119 GLU A C 1
ATOM 926 O O . GLU A 1 119 ? -15.473 6.600 27.498 1.00 78.31 119 GLU A O 1
ATOM 931 N N . ARG A 1 120 ? -14.319 4.935 28.467 1.00 84.00 120 ARG A N 1
ATOM 932 C CA . ARG A 1 120 ? -14.019 4.212 27.228 1.00 84.00 120 ARG A CA 1
ATOM 933 C C . ARG A 1 120 ? -15.289 3.681 26.591 1.00 84.00 120 ARG A C 1
ATOM 935 O O . ARG A 1 120 ? -15.989 2.857 27.186 1.00 84.00 120 ARG A O 1
ATOM 942 N N . ARG A 1 121 ? -15.483 4.041 25.329 1.00 87.56 121 ARG A N 1
ATOM 943 C CA . ARG A 1 121 ? -16.393 3.330 24.439 1.00 87.56 121 ARG A CA 1
ATOM 944 C C . ARG A 1 121 ? -15.896 1.904 24.241 1.00 87.56 121 ARG A C 1
ATOM 946 O O . ARG A 1 121 ? -14.695 1.611 24.264 1.00 87.56 121 ARG A O 1
ATOM 953 N N . SER A 1 122 ? -16.831 0.986 24.056 1.00 91.56 122 SER A N 1
ATOM 954 C CA . SER A 1 122 ? -16.495 -0.375 23.675 1.00 91.56 122 SER A CA 1
ATOM 955 C C . SER A 1 122 ? -15.881 -0.389 22.272 1.00 91.56 122 SER A C 1
ATOM 957 O O . SER A 1 122 ? -16.212 0.419 21.406 1.00 91.56 122 SER A O 1
ATOM 959 N N . GLN A 1 123 ? -14.998 -1.356 22.011 1.00 91.81 123 GLN A N 1
ATOM 960 C CA . GLN A 1 123 ? -14.413 -1.508 20.675 1.00 91.81 123 GLN A CA 1
ATOM 961 C C . GLN A 1 123 ? -15.491 -1.735 19.596 1.00 91.81 123 GLN A C 1
ATOM 963 O O . GLN A 1 123 ? -15.278 -1.369 18.448 1.00 91.81 123 GLN A O 1
ATOM 968 N N . VAL A 1 124 ? -16.632 -2.341 19.954 1.00 94.00 124 VAL A N 1
ATOM 969 C CA . VAL A 1 124 ? -17.752 -2.576 19.028 1.00 94.00 124 VAL A CA 1
ATOM 970 C C . VAL A 1 124 ? -18.419 -1.257 18.645 1.00 94.00 124 VAL A C 1
ATOM 972 O O . VAL A 1 124 ? -18.587 -1.021 17.455 1.00 94.00 124 VAL A O 1
ATOM 975 N N . GLU A 1 125 ? -18.699 -0.381 19.614 1.00 93.62 125 GLU A N 1
ATOM 976 C CA . GLU A 1 125 ? -19.272 0.952 19.359 1.00 93.62 125 GLU A CA 1
ATOM 977 C C . GLU A 1 125 ? -18.359 1.798 18.460 1.00 93.62 125 GLU A C 1
ATOM 979 O O . GLU A 1 125 ? -18.827 2.424 17.516 1.00 93.62 125 GLU A O 1
ATOM 984 N N . ILE A 1 126 ? -17.040 1.764 18.688 1.00 93.38 126 ILE A N 1
ATOM 985 C CA . ILE A 1 126 ? -16.071 2.496 17.850 1.00 93.38 126 ILE A CA 1
ATOM 986 C C . ILE A 1 126 ? -16.085 1.975 16.409 1.00 93.38 126 ILE A C 1
ATOM 988 O O . ILE A 1 126 ? -16.019 2.753 15.458 1.00 93.38 126 ILE A O 1
ATOM 992 N N . VAL A 1 127 ? -16.165 0.654 16.231 1.00 94.56 127 VAL A N 1
ATOM 993 C CA . VAL A 1 127 ? -16.231 0.046 14.897 1.00 94.56 127 VAL A CA 1
ATOM 994 C C . VAL A 1 127 ? -17.557 0.371 14.212 1.00 94.56 127 VAL A C 1
ATOM 996 O O . VAL A 1 127 ? -17.549 0.651 13.018 1.00 94.56 127 VAL A O 1
ATOM 999 N N . GLU A 1 128 ? -18.673 0.358 14.933 1.00 95.06 128 GLU A N 1
ATOM 1000 C CA . GLU A 1 128 ? -19.987 0.731 14.402 1.00 95.06 128 GLU A CA 1
ATOM 1001 C C . GLU A 1 128 ? -19.988 2.188 13.915 1.00 95.06 128 GLU A C 1
ATOM 1003 O O . GLU A 1 128 ? -20.260 2.436 12.741 1.00 95.06 128 GLU A O 1
ATOM 1008 N N . GLU A 1 129 ? -19.530 3.131 14.743 1.00 93.19 129 GLU A N 1
ATOM 1009 C CA . GLU A 1 129 ? -19.397 4.550 14.375 1.00 93.19 129 GLU A CA 1
ATOM 1010 C C . GLU A 1 129 ? -18.424 4.755 13.197 1.00 93.19 129 GLU A C 1
ATOM 1012 O O . GLU A 1 129 ? -18.622 5.601 12.317 1.00 93.19 129 GLU A O 1
ATOM 1017 N N . TYR A 1 130 ? -17.347 3.967 13.136 1.00 93.19 130 TYR A N 1
ATOM 1018 C CA . TYR A 1 130 ? -16.452 3.959 11.982 1.00 93.19 130 TYR A CA 1
ATOM 1019 C C . TYR A 1 130 ? -17.165 3.494 10.708 1.00 93.19 130 TYR A C 1
ATOM 1021 O O . TYR A 1 130 ? -17.056 4.156 9.677 1.00 93.19 130 TYR A O 1
ATOM 1029 N N . LEU A 1 131 ? -17.919 2.394 10.760 1.00 93.31 131 LEU A N 1
ATOM 1030 C CA . LEU A 1 131 ? -18.655 1.872 9.607 1.00 93.31 131 LEU A CA 1
ATOM 1031 C C . LEU A 1 131 ? -19.745 2.836 9.136 1.00 93.31 131 LEU A C 1
ATOM 1033 O O . LEU A 1 131 ? -19.895 3.020 7.927 1.00 93.31 131 LEU A O 1
ATOM 1037 N N . GLU A 1 132 ? -20.440 3.505 10.055 1.00 93.88 132 GLU A N 1
ATOM 1038 C CA . GLU A 1 132 ? -21.411 4.552 9.732 1.00 93.88 132 GLU A CA 1
ATOM 1039 C C . GLU A 1 132 ? -20.763 5.717 8.977 1.00 93.88 132 GLU A C 1
ATOM 1041 O O . GLU A 1 132 ? -21.252 6.110 7.916 1.00 93.88 132 GLU A O 1
ATOM 1046 N N . ARG A 1 133 ? -19.613 6.222 9.449 1.00 92.56 133 ARG A N 1
ATOM 1047 C CA . ARG A 1 133 ? -18.862 7.288 8.754 1.00 92.56 133 ARG A CA 1
ATOM 1048 C C . ARG A 1 133 ? -18.387 6.873 7.361 1.00 92.56 133 ARG A C 1
ATOM 1050 O O 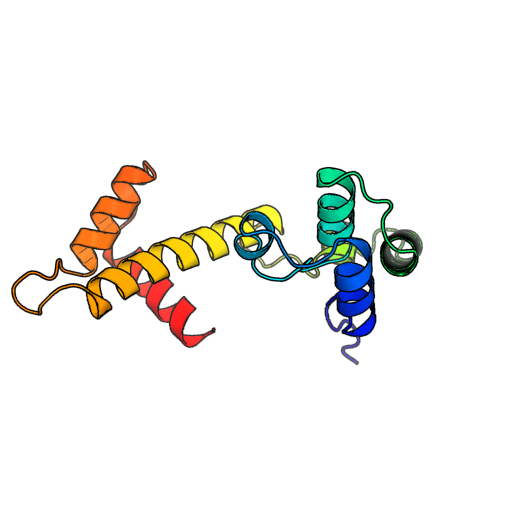. ARG A 1 133 ? -18.274 7.725 6.483 1.00 92.56 133 ARG A O 1
ATOM 1057 N N . GLN A 1 134 ? -18.117 5.585 7.148 1.00 89.31 134 GLN A N 1
ATOM 1058 C CA . GLN A 1 134 ? -17.730 5.033 5.845 1.00 89.31 134 GLN A CA 1
ATOM 1059 C C . GLN A 1 134 ? -18.933 4.648 4.959 1.00 89.31 134 GLN A C 1
ATOM 1061 O O . GLN A 1 134 ? -18.729 4.183 3.837 1.00 89.31 134 GLN A O 1
ATOM 1066 N N . GLY A 1 135 ? -20.176 4.799 5.438 1.00 90.19 135 GLY A N 1
ATOM 1067 C CA . GLY A 1 135 ? -21.389 4.389 4.720 1.00 90.19 135 GLY A CA 1
ATOM 1068 C C . GLY A 1 135 ? -21.537 2.869 4.552 1.00 90.19 135 GLY A C 1
ATOM 1069 O O . GLY A 1 135 ? -22.200 2.410 3.624 1.00 90.19 135 GLY A O 1
ATOM 1070 N N . ARG A 1 136 ? -20.897 2.073 5.419 1.00 90.31 136 ARG A N 1
ATOM 1071 C CA . ARG A 1 136 ? -20.816 0.599 5.354 1.00 90.31 136 ARG A CA 1
ATOM 1072 C C . ARG A 1 136 ? -21.761 -0.068 6.358 1.00 90.31 136 ARG A C 1
ATOM 1074 O O . ARG A 1 136 ? -21.350 -0.940 7.118 1.00 90.31 136 ARG A O 1
ATOM 1081 N N . HIS A 1 137 ? -23.030 0.336 6.342 1.00 86.94 137 HIS A N 1
ATOM 1082 C CA . HIS A 1 137 ? -24.045 -0.104 7.313 1.00 86.94 137 HIS A CA 1
ATOM 1083 C C . HIS A 1 137 ? -24.349 -1.613 7.281 1.00 86.94 137 HIS A C 1
ATOM 1085 O O . HIS A 1 137 ? -24.838 -2.157 8.264 1.00 86.94 137 HIS A O 1
ATOM 1091 N N . ASP A 1 138 ? -24.046 -2.297 6.174 1.00 89.88 138 ASP A N 1
ATOM 1092 C CA . ASP A 1 138 ? -24.325 -3.730 6.011 1.00 89.88 138 ASP A CA 1
ATOM 1093 C C . ASP A 1 138 ? -23.245 -4.643 6.627 1.00 89.88 138 ASP A C 1
ATOM 1095 O O . ASP A 1 138 ? -23.393 -5.868 6.639 1.00 89.88 138 ASP A O 1
ATOM 1099 N N . GLU A 1 139 ? -22.122 -4.087 7.099 1.00 91.56 139 GLU A N 1
ATOM 1100 C CA . GLU A 1 139 ? -21.044 -4.884 7.684 1.00 91.56 139 GLU A CA 1
ATOM 1101 C C . GLU A 1 139 ? -21.232 -5.118 9.183 1.00 91.56 139 GLU A C 1
ATOM 1103 O O . GLU A 1 139 ? -21.429 -4.189 9.954 1.00 91.56 139 GLU A O 1
ATOM 1108 N N . ASP A 1 140 ? -21.076 -6.377 9.604 1.00 94.12 140 ASP A N 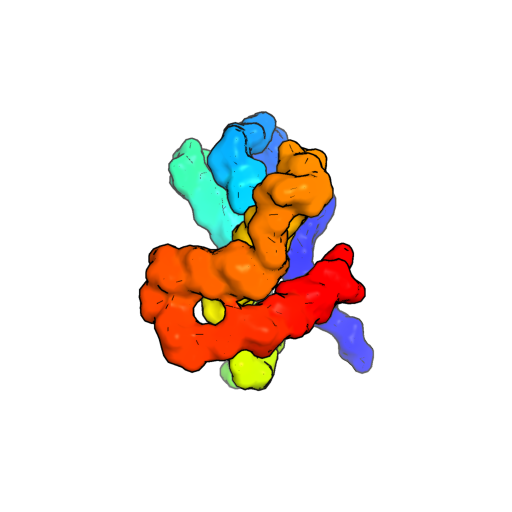1
ATOM 1109 C CA . ASP A 1 140 ? -21.062 -6.765 11.018 1.00 94.12 140 ASP A CA 1
ATOM 1110 C C . ASP A 1 140 ? -19.828 -6.173 11.744 1.00 94.12 140 ASP A C 1
ATOM 1112 O O . ASP A 1 140 ? -18.689 -6.569 11.426 1.00 94.12 140 ASP A O 1
ATOM 1116 N N . PRO A 1 141 ? -20.022 -5.286 12.746 1.00 93.56 141 PRO A N 1
ATOM 1117 C CA . PRO A 1 141 ? -18.935 -4.683 13.513 1.00 93.56 141 PRO A CA 1
ATOM 1118 C C . PRO A 1 141 ? -18.018 -5.717 14.173 1.00 93.56 141 PRO A C 1
ATOM 1120 O O . PRO A 1 141 ? -16.794 -5.564 14.152 1.00 93.56 141 PRO A O 1
ATOM 1123 N N . GLU A 1 142 ? -18.550 -6.831 14.688 1.00 94.62 142 GLU A N 1
ATOM 1124 C CA . GLU A 1 142 ? -17.711 -7.864 15.304 1.00 94.62 142 GLU A CA 1
ATOM 1125 C C . GLU A 1 142 ? -16.802 -8.550 14.284 1.00 94.62 142 GLU A C 1
ATOM 1127 O O . GLU A 1 142 ? -15.642 -8.883 14.567 1.00 94.62 142 GLU A O 1
ATOM 1132 N N . HIS A 1 143 ? -17.314 -8.793 13.077 1.00 93.19 143 HIS A N 1
ATOM 1133 C CA . HIS A 1 143 ? -16.529 -9.380 12.002 1.00 93.19 143 HIS A CA 1
ATOM 1134 C C . HIS A 1 143 ? -15.380 -8.461 11.564 1.00 93.19 143 HIS A C 1
ATOM 1136 O O . HIS A 1 143 ? -14.264 -8.945 11.329 1.00 93.19 143 HIS A O 1
ATOM 1142 N N . VAL A 1 144 ? -15.616 -7.151 11.493 1.00 92.44 144 VAL A N 1
ATOM 1143 C CA . VAL A 1 144 ? -14.578 -6.151 11.195 1.00 92.44 144 VAL A CA 1
ATOM 1144 C C . VAL A 1 144 ? -13.544 -6.097 12.318 1.00 92.44 144 VAL A C 1
ATOM 1146 O O . VAL A 1 144 ? -12.342 -6.178 12.062 1.00 92.44 144 VAL A O 1
ATOM 1149 N N . LEU A 1 145 ? -13.988 -6.106 13.568 1.00 93.38 145 LEU A N 1
ATOM 1150 C CA . LEU A 1 145 ? -13.126 -6.088 14.745 1.00 93.38 145 LEU A CA 1
ATOM 1151 C C . LEU A 1 145 ? -12.211 -7.327 14.810 1.00 93.38 145 LEU A C 1
ATOM 1153 O O . LEU A 1 145 ? -11.005 -7.220 15.054 1.00 93.38 145 LEU A O 1
ATOM 1157 N N . ARG A 1 146 ? -12.734 -8.518 14.480 1.00 92.56 146 ARG A N 1
ATOM 1158 C CA . ARG A 1 146 ? -11.920 -9.739 14.305 1.00 92.56 146 ARG A CA 1
ATOM 1159 C C . ARG A 1 146 ? -10.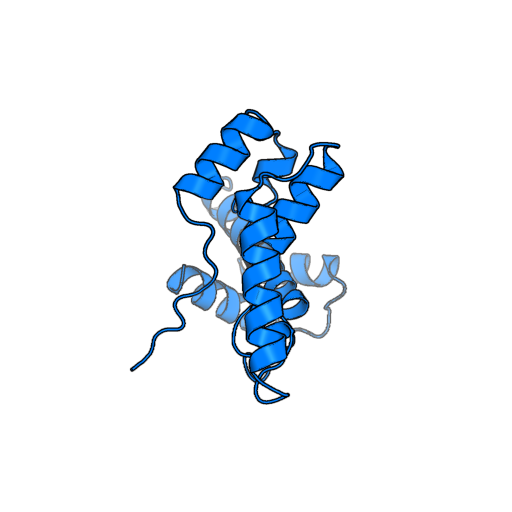845 -9.569 13.227 1.00 92.56 146 ARG A C 1
ATOM 1161 O O . ARG A 1 146 ? -9.738 -10.091 13.381 1.00 92.56 146 ARG A O 1
ATOM 1168 N N . ARG A 1 147 ? -11.149 -8.863 12.135 1.00 90.19 147 ARG A N 1
ATOM 1169 C CA . ARG A 1 147 ? -10.210 -8.587 11.035 1.00 90.19 147 ARG A CA 1
ATOM 1170 C C . ARG A 1 147 ? -9.080 -7.661 11.484 1.00 90.19 147 ARG A C 1
ATOM 1172 O O . ARG A 1 147 ? -7.924 -7.985 11.222 1.00 90.19 147 ARG A O 1
ATOM 1179 N N . VAL A 1 148 ? -9.400 -6.594 12.219 1.00 90.19 148 VAL A N 1
ATOM 1180 C CA . VAL A 1 148 ? -8.416 -5.651 12.782 1.00 90.19 148 VAL A CA 1
ATOM 1181 C C . VAL A 1 148 ? -7.477 -6.353 13.761 1.00 90.19 148 VAL A C 1
ATOM 1183 O O . VAL A 1 148 ? -6.261 -6.232 13.650 1.00 90.19 148 VAL A O 1
ATOM 1186 N N . ARG A 1 149 ? -8.001 -7.197 14.656 1.00 89.44 149 ARG A N 1
ATOM 1187 C CA . ARG A 1 149 ? -7.161 -7.988 15.577 1.00 89.44 149 ARG A CA 1
ATOM 1188 C C . ARG A 1 149 ? -6.177 -8.903 14.841 1.00 89.44 149 ARG A C 1
ATOM 1190 O O . ARG A 1 149 ? -5.025 -9.030 15.241 1.00 89.44 149 ARG A O 1
ATOM 1197 N N . ARG A 1 150 ? -6.603 -9.526 13.735 1.00 88.56 150 ARG A N 1
ATOM 1198 C CA . ARG A 1 150 ? -5.704 -10.329 12.883 1.00 88.56 150 ARG A CA 1
ATOM 1199 C C . ARG A 1 150 ? -4.657 -9.474 12.171 1.00 88.56 150 ARG A C 1
ATOM 1201 O O . ARG A 1 150 ? -3.571 -9.978 11.909 1.00 88.56 150 ARG A O 1
ATOM 1208 N N . PHE A 1 151 ? -4.995 -8.236 11.826 1.00 86.31 151 PHE A N 1
ATOM 1209 C CA . PHE A 1 151 ? -4.071 -7.283 11.220 1.00 86.31 151 PHE A CA 1
ATOM 1210 C C . PHE A 1 151 ? -2.985 -6.842 12.216 1.00 86.31 151 PHE A C 1
ATOM 1212 O O . PHE A 1 151 ? -1.808 -6.924 11.871 1.00 86.31 151 PHE A O 1
ATOM 1219 N N . ARG A 1 152 ? -3.357 -6.521 13.469 1.00 84.94 152 ARG A N 1
ATOM 1220 C CA . ARG A 1 152 ? -2.408 -6.231 14.566 1.00 84.94 152 ARG A CA 1
ATOM 1221 C C . ARG A 1 152 ? -1.388 -7.352 14.763 1.00 84.94 152 ARG A C 1
ATOM 1223 O O . ARG A 1 152 ? -0.206 -7.090 14.872 1.00 84.94 152 ARG A O 1
ATOM 1230 N N . ASN A 1 153 ? -1.837 -8.608 14.752 1.00 80.69 153 ASN A N 1
ATOM 1231 C CA . ASN A 1 153 ? -0.964 -9.763 15.002 1.00 80.69 153 ASN A CA 1
ATOM 1232 C C . ASN A 1 153 ? -0.020 -10.119 13.836 1.00 80.69 153 ASN A C 1
ATOM 1234 O O . ASN A 1 153 ? 0.815 -11.008 13.989 1.00 80.69 153 ASN A O 1
ATOM 1238 N N . LYS A 1 154 ? -0.217 -9.527 12.653 1.00 73.25 154 LYS A N 1
ATOM 1239 C CA . LYS A 1 154 ? 0.620 -9.751 11.462 1.00 73.25 154 LYS A CA 1
ATOM 1240 C C . LYS A 1 154 ? 1.621 -8.624 11.205 1.00 73.25 154 LYS A C 1
ATOM 1242 O O . LYS A 1 154 ? 2.495 -8.824 10.365 1.00 73.25 154 LYS A O 1
ATOM 1247 N N . SER A 1 155 ? 1.411 -7.468 11.831 1.00 53.81 155 SER A N 1
ATOM 1248 C CA . SER A 1 155 ? 2.252 -6.273 11.702 1.00 53.81 155 SER A CA 1
ATOM 1249 C C . SER A 1 155 ? 3.325 -6.292 12.781 1.00 53.81 155 SER A C 1
ATOM 1251 O O . SER A 1 155 ? 4.426 -5.785 12.492 1.00 53.81 155 SER A O 1
#

Mean predicted aligned error: 9.71 Å

Secondary structure (DSSP, 8-state):
-------PPPHHHHHHHHHHH-SPPHHHHHSSSTTSSHHHHHHHHHHTTPPPPHHHHHHHHHHHHHHHHTTTSS-HHHHHH-S-BTTTBSHHHHHHHHHHHHHHHHHHHHHHHHS-TTTPPPHHHHHHHHHHHTT-TTS-HHHHHHHHHHHHTT-

pLDDT: mean 80.53, std 16.29, range [30.84, 97.56]

Solvent-accessible surface area (backbone atoms only — not comparable to full-atom values): 9243 Å² total; per-residue (Å²): 134,92,84,76,76,72,68,60,63,48,72,67,56,49,49,52,48,42,71,73,72,42,81,75,50,76,74,48,59,73,44,70,56,83,33,78,23,52,68,49,38,44,50,53,25,53,77,72,72,43,81,62,55,68,66,46,54,50,52,50,50,52,42,50,50,53,41,61,73,40,72,75,76,51,53,72,59,35,58,73,71,40,76,76,51,86,96,53,53,55,70,67,48,45,48,52,54,51,50,53,43,49,53,53,50,48,52,54,49,46,46,69,72,75,41,54,90,92,70,48,75,52,74,57,58,55,40,43,58,49,28,54,77,69,71,41,76,88,59,59,39,67,63,52,50,56,50,43,55,55,50,63,79,73,109

Sequence (155 aa):
MDEYKYLDIDENMVEELKEHIGYPTPRMKESGDIASNPLAALQLCLEFGHVPPATVLLEIANTYAKYMDADGAMSLEEAFFGKLAKGVGNYSARRAKSQDMRLLDLELSIEEAFCEKGERRSQVEIVEEYLERQGRHDEDPEHVLRRVRRFRNKS

Foldseek 3Di:
DDPCDDQACDPVLVVVLCVQLDDDDPVCVVVPDCPRHLVSQVVVCVVSPHDRDPVSVVLVVVLVVVVVVCVPVDDPQCSTPNDDDPPQDGPVSVVVVLVLLVVLLVQQVCLVPPPDPVGRDDSLVSQCVSCVVVVNNVDRSVVSVVVSVVSVVVD

Radius of gyration: 19.53 Å; Cα contacts (8 Å, |Δi|>4): 109; chains: 1; bounding box: 45×40×56 Å